Protein AF-A0A6L9IKE0-F1 (afdb_monomer)

Radius of gyration: 15.7 Å; Cα contacts (8 Å, |Δi|>4): 130; chains: 1; bounding box: 39×31×35 Å

Solvent-accessible surface area (backbone atoms only — not comparable to full-atom values): 6748 Å² total; per-residue (Å²): 124,84,42,80,45,81,46,50,71,66,86,50,70,66,62,51,42,67,76,63,74,51,52,81,83,43,78,46,59,47,76,47,80,44,65,68,82,47,97,75,65,78,84,77,38,72,48,73,48,95,56,50,32,25,38,36,51,72,32,50,101,42,73,70,29,48,57,34,30,78,69,72,72,30,48,77,44,83,40,64,54,43,69,58,25,44,47,52,39,61,71,55,49,52,54,56,55,57,52,50,55,56,50,58,51,50,51,56,54,64,76,74,112

Nearest PDB structures (foldseek):
  3uor-assembly2_B  TM=5.055E-01  e=1.954E+00  Xanthomonas citri pv. citri str. 306
  4imp-assembly2_D  TM=4.126E-01  e=3.111E+00  Saccharopolyspora spinosa
  2m5y-assembly1_A  TM=3.810E-01  e=4.633E+00  Mycobacterium tuberculosis

Sequence (113 aa):
VAVRGIVSGVRNDAMHRELTAYGEEAPQLNIRIYQNDAQSFPHQKIIVIDGLMAFKGSANLTDFGWRKAAQGREVIEPVTDVAEVLDLHNRFFSPTWAAADQREQADKISMSI

pLDDT: mean 87.61, std 13.88, range [46.28, 98.56]

Foldseek 3Di:
DAAEEEAEDDDDPVVVCVVPVPCVVPVRYDYDYDYHPPPDDQPFAKDADPLQKMWGWFFHPDPVSVVCVVVVNIDIDIDRPSVVSVCCCVVRPVVNVVVVVVVVVVVVVVVVD

Secondary structure (DSSP, 8-state):
--EEEEEE---SHHHHHHHHS-GGGSTTEEEEEE-TTSSS-----EEEETTTEEEEES--SSHHHHHHHTTTSS-EEEE--HHHHHHHIIIIIHHHHHHHHHHHHHHHHHTT-

Mean predicted aligned error: 5.89 Å

Structure (mmCIF, N/CA/C/O backbone):
data_AF-A0A6L9IKE0-F1
#
_entry.id   AF-A0A6L9IKE0-F1
#
loop_
_atom_site.group_PDB
_atom_site.id
_atom_site.type_symbol
_atom_site.label_atom_id
_atom_site.label_alt_id
_atom_site.label_comp_id
_atom_site.label_asym_id
_atom_site.label_entity_id
_atom_site.label_seq_id
_atom_site.pdbx_PDB_ins_code
_atom_site.Cartn_x
_atom_site.Cartn_y
_atom_site.Cartn_z
_atom_site.occupancy
_atom_site.B_iso_or_equiv
_atom_site.auth_seq_id
_atom_site.auth_comp_id
_atom_site.auth_asym_id
_atom_site.auth_atom_id
_atom_site.pdbx_PDB_model_num
ATOM 1 N N . VAL A 1 1 ? 12.400 -2.886 12.067 1.00 73.12 1 VAL A N 1
ATOM 2 C CA . VAL A 1 1 ? 11.373 -3.754 11.460 1.00 73.12 1 VAL A CA 1
ATOM 3 C C . VAL A 1 1 ? 11.424 -3.555 9.956 1.00 73.12 1 VAL A C 1
ATOM 5 O O . VAL A 1 1 ? 11.345 -2.420 9.515 1.00 73.12 1 VAL A O 1
ATOM 8 N N . ALA A 1 2 ? 11.627 -4.615 9.174 1.00 90.81 2 ALA A N 1
ATOM 9 C CA . ALA A 1 2 ? 11.691 -4.484 7.718 1.00 90.81 2 ALA A CA 1
ATOM 10 C C . ALA A 1 2 ? 10.313 -4.110 7.143 1.00 90.81 2 ALA A C 1
ATOM 12 O O . ALA A 1 2 ? 9.323 -4.774 7.444 1.00 90.81 2 ALA A O 1
ATOM 13 N N . VAL A 1 3 ? 10.266 -3.080 6.300 1.00 95.12 3 VAL A N 1
ATOM 14 C CA . VAL A 1 3 ? 9.073 -2.613 5.587 1.00 95.12 3 VAL A CA 1
ATOM 15 C C . VAL A 1 3 ? 9.222 -2.969 4.114 1.00 95.12 3 VAL A C 1
ATOM 17 O O . VAL A 1 3 ? 10.285 -2.795 3.521 1.00 95.12 3 VAL A O 1
ATOM 20 N N . ARG A 1 4 ? 8.153 -3.484 3.511 1.00 95.75 4 ARG A N 1
ATOM 21 C CA . ARG A 1 4 ? 8.123 -3.873 2.100 1.00 95.75 4 ARG A CA 1
ATOM 22 C C . ARG A 1 4 ? 7.030 -3.090 1.386 1.00 95.75 4 ARG A C 1
ATOM 24 O O . ARG A 1 4 ? 5.898 -3.064 1.859 1.00 95.75 4 ARG A O 1
ATOM 31 N N . GLY A 1 5 ? 7.366 -2.459 0.267 1.00 94.94 5 GLY A N 1
ATOM 32 C CA . GLY A 1 5 ? 6.463 -1.602 -0.496 1.00 94.94 5 GLY A CA 1
ATOM 33 C C . GLY A 1 5 ? 6.376 -2.014 -1.958 1.00 94.94 5 GLY A C 1
ATOM 34 O O . GLY A 1 5 ? 7.384 -2.298 -2.594 1.00 94.94 5 GLY A O 1
ATOM 35 N N . ILE A 1 6 ? 5.170 -2.015 -2.514 1.00 94.00 6 ILE A N 1
ATOM 36 C CA . ILE A 1 6 ? 4.958 -2.181 -3.953 1.00 94.00 6 ILE A CA 1
ATOM 37 C C . ILE A 1 6 ? 4.413 -0.864 -4.473 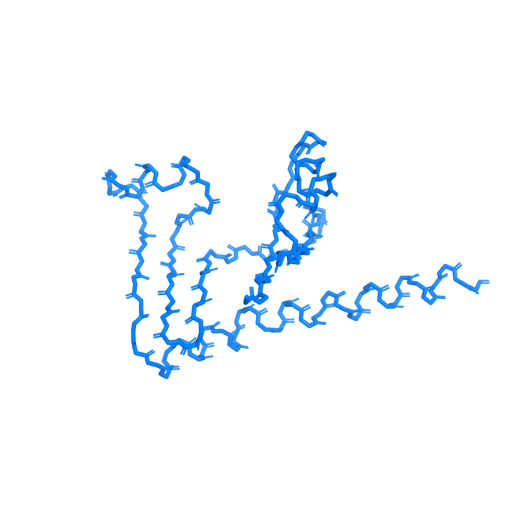1.00 94.00 6 ILE A C 1
ATOM 39 O O . ILE A 1 6 ? 3.378 -0.394 -4.005 1.00 94.00 6 ILE A O 1
ATOM 43 N N . VAL A 1 7 ? 5.118 -0.272 -5.430 1.00 92.69 7 VAL A N 1
ATOM 44 C CA . VAL A 1 7 ? 4.715 0.971 -6.076 1.00 92.69 7 VAL A CA 1
ATOM 45 C C . VAL A 1 7 ? 4.436 0.679 -7.538 1.00 92.69 7 VAL A C 1
ATOM 47 O O . VAL A 1 7 ? 5.222 0.040 -8.231 1.00 92.69 7 VAL A O 1
ATOM 50 N N . SER A 1 8 ? 3.298 1.153 -8.013 1.00 89.50 8 SER A N 1
ATOM 51 C CA . SER A 1 8 ? 2.894 1.097 -9.411 1.00 89.50 8 SER A CA 1
ATOM 52 C C . SER A 1 8 ? 2.408 2.479 -9.824 1.00 89.50 8 SER A C 1
ATOM 54 O O . SER A 1 8 ? 2.191 3.356 -8.983 1.00 89.50 8 SER A O 1
ATOM 56 N N . GLY A 1 9 ? 2.245 2.712 -11.123 1.00 84.06 9 GLY A N 1
ATOM 57 C CA . GLY A 1 9 ? 1.715 3.995 -11.566 1.00 84.06 9 GLY A CA 1
ATOM 58 C C . GLY A 1 9 ? 2.729 5.140 -11.577 1.00 84.06 9 GLY A C 1
ATOM 59 O O . GLY A 1 9 ? 2.299 6.286 -11.681 1.00 84.06 9 GLY A O 1
ATOM 60 N N . VAL A 1 10 ? 4.040 4.877 -11.505 1.00 87.12 10 VAL A N 1
ATOM 61 C CA . VAL A 1 10 ? 5.081 5.921 -11.576 1.00 87.12 10 VAL A CA 1
ATOM 62 C C . VAL A 1 10 ? 5.085 6.540 -12.977 1.00 87.12 10 VAL A C 1
ATOM 64 O O . VAL A 1 10 ? 5.252 5.840 -13.974 1.00 87.12 10 VAL A O 1
ATOM 67 N N . ARG A 1 11 ? 4.826 7.852 -13.069 1.00 82.06 11 ARG A N 1
ATOM 68 C CA . ARG A 1 11 ? 4.606 8.553 -14.354 1.00 82.06 11 ARG A CA 1
ATOM 69 C C . ARG A 1 11 ? 5.767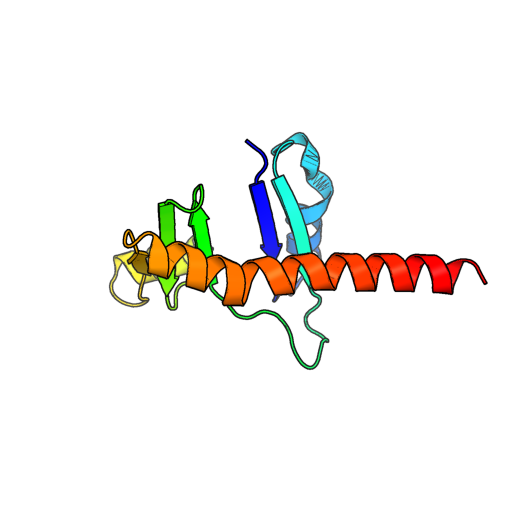 9.427 -14.817 1.00 82.06 11 ARG A C 1
ATOM 71 O O . ARG A 1 11 ? 5.734 9.885 -15.952 1.00 82.06 11 ARG A O 1
ATOM 78 N N . ASN A 1 12 ? 6.725 9.738 -13.946 1.00 85.94 12 ASN A N 1
ATOM 79 C CA . ASN A 1 12 ? 7.818 10.649 -14.275 1.00 85.94 12 ASN A CA 1
ATOM 80 C C . ASN A 1 12 ? 9.132 10.255 -13.588 1.00 85.94 12 ASN A C 1
ATOM 82 O O . ASN A 1 12 ? 9.135 9.608 -12.538 1.00 85.94 12 ASN A O 1
ATOM 86 N N . ASP A 1 13 ? 10.240 10.703 -14.179 1.00 88.50 13 ASP A N 1
ATOM 87 C CA . ASP A 1 13 ? 11.599 10.379 -13.730 1.00 88.50 13 ASP A CA 1
ATOM 88 C C . ASP A 1 13 ? 11.935 10.979 -12.366 1.00 88.50 13 ASP A C 1
ATOM 90 O O . ASP A 1 13 ? 12.737 10.426 -11.619 1.00 88.50 13 ASP A O 1
ATOM 94 N N . ALA A 1 14 ? 11.317 12.112 -12.018 1.00 90.69 14 ALA A N 1
ATOM 95 C CA . ALA A 1 14 ? 11.498 12.725 -10.709 1.00 90.69 14 ALA A CA 1
ATOM 96 C C . ALA A 1 14 ? 11.011 11.785 -9.599 1.00 90.69 14 ALA A C 1
ATOM 98 O O . ALA A 1 14 ? 11.770 11.480 -8.691 1.00 90.69 14 ALA A O 1
ATOM 99 N N . MET A 1 15 ? 9.795 11.251 -9.721 1.00 88.19 15 MET A N 1
ATOM 100 C CA . MET A 1 15 ? 9.227 10.300 -8.767 1.00 88.19 15 MET A CA 1
ATOM 101 C C . MET A 1 15 ? 9.994 8.979 -8.751 1.00 88.19 15 MET A C 1
ATOM 103 O O . MET A 1 15 ? 10.200 8.414 -7.683 1.00 88.19 15 MET A O 1
ATOM 107 N N . HIS A 1 16 ? 10.446 8.497 -9.912 1.00 89.81 16 HIS A N 1
ATOM 108 C CA . HIS A 1 16 ? 11.308 7.318 -9.953 1.00 89.81 16 HIS A CA 1
ATOM 109 C C . HIS A 1 16 ? 12.593 7.549 -9.149 1.00 89.81 16 HIS A C 1
ATOM 111 O O . HIS A 1 16 ? 12.956 6.720 -8.324 1.00 89.81 16 HIS A O 1
ATOM 117 N N . ARG A 1 17 ? 13.253 8.697 -9.341 1.00 91.12 17 ARG A N 1
ATOM 118 C CA . ARG A 1 17 ? 14.455 9.070 -8.590 1.00 91.12 17 ARG A CA 1
ATOM 119 C C . ARG A 1 17 ? 14.196 9.169 -7.089 1.00 91.12 17 ARG A C 1
ATOM 121 O O . ARG A 1 17 ? 14.989 8.609 -6.344 1.00 91.12 17 ARG A O 1
ATOM 128 N N . GLU A 1 18 ? 13.104 9.796 -6.654 1.00 90.56 18 GLU A N 1
ATOM 129 C CA . GLU A 1 18 ? 12.743 9.844 -5.225 1.00 90.56 18 GLU A CA 1
ATOM 130 C C . GLU A 1 18 ? 12.628 8.438 -4.613 1.00 90.56 18 GLU A C 1
ATOM 132 O O . GLU A 1 18 ? 13.087 8.198 -3.501 1.00 90.56 18 GLU A O 1
ATOM 137 N N . LEU A 1 19 ? 12.071 7.479 -5.359 1.00 90.06 19 LEU A N 1
ATOM 138 C CA . LEU A 1 19 ? 11.880 6.105 -4.889 1.00 90.06 19 LEU A CA 1
ATOM 139 C C . LEU A 1 19 ? 13.161 5.256 -4.896 1.00 90.06 19 LEU A C 1
ATOM 141 O O . LEU A 1 19 ? 13.196 4.234 -4.214 1.00 90.06 19 LEU A O 1
ATOM 145 N N . THR A 1 20 ? 14.185 5.627 -5.675 1.00 90.31 20 THR A N 1
ATOM 146 C CA . THR A 1 20 ? 15.373 4.777 -5.885 1.00 90.31 20 THR A CA 1
ATOM 147 C C . THR A 1 20 ? 16.700 5.390 -5.444 1.00 90.31 20 THR A C 1
ATOM 149 O O . THR A 1 20 ? 17.637 4.644 -5.182 1.00 90.31 20 THR A O 1
ATOM 152 N N . ALA A 1 21 ? 16.833 6.718 -5.397 1.00 91.38 21 ALA A N 1
ATOM 153 C CA . ALA A 1 21 ? 18.124 7.386 -5.184 1.00 91.38 21 ALA A CA 1
ATOM 154 C C . ALA A 1 21 ? 18.470 7.635 -3.707 1.00 91.38 21 ALA A C 1
ATOM 156 O O . ALA A 1 21 ? 19.638 7.854 -3.395 1.00 91.38 21 ALA A O 1
ATOM 157 N N . TYR A 1 22 ? 17.484 7.577 -2.808 1.00 92.38 22 TYR A N 1
ATOM 158 C CA . TYR A 1 22 ? 17.624 7.973 -1.400 1.00 92.38 22 TYR A CA 1
ATOM 159 C C . TYR A 1 22 ? 17.349 6.820 -0.422 1.00 92.38 22 TYR A C 1
ATOM 161 O O . TYR A 1 22 ? 16.796 7.019 0.656 1.00 92.38 22 TYR A O 1
ATOM 169 N N . GLY A 1 23 ? 17.735 5.589 -0.779 1.00 87.56 23 GLY A N 1
ATOM 170 C CA . GLY A 1 23 ? 17.484 4.398 0.052 1.00 87.56 23 GLY A CA 1
ATOM 171 C C . GLY A 1 23 ? 18.053 4.485 1.478 1.00 87.56 23 GLY A C 1
ATOM 172 O O . GLY A 1 23 ? 17.477 3.921 2.406 1.00 87.56 23 GLY A O 1
ATOM 173 N N . GLU A 1 24 ? 19.128 5.253 1.671 1.00 92.81 24 GLU A N 1
ATOM 174 C CA . GLU A 1 24 ? 19.757 5.485 2.980 1.00 92.81 24 GLU A CA 1
ATOM 175 C C . GLU A 1 24 ? 18.878 6.293 3.951 1.00 92.81 24 GLU A C 1
ATOM 177 O O . GLU A 1 24 ? 19.057 6.201 5.164 1.00 92.81 24 GLU A O 1
ATOM 182 N N . GLU A 1 25 ? 17.902 7.062 3.455 1.00 93.94 25 GLU A N 1
ATOM 183 C CA . GLU A 1 25 ? 16.968 7.812 4.309 1.00 93.94 25 GLU A CA 1
ATOM 184 C C . GLU A 1 25 ? 15.925 6.896 4.969 1.00 93.94 25 GLU A C 1
ATOM 186 O O . GLU A 1 25 ? 15.360 7.226 6.013 1.00 93.94 25 GLU A O 1
ATOM 191 N N . ALA A 1 26 ? 15.696 5.714 4.389 1.00 91.81 26 ALA A N 1
ATOM 192 C CA . ALA A 1 26 ? 14.773 4.707 4.892 1.00 91.81 26 ALA A CA 1
ATOM 193 C C . ALA A 1 26 ? 15.394 3.300 4.786 1.00 91.81 26 ALA A C 1
ATOM 195 O O . ALA A 1 26 ? 14.887 2.451 4.053 1.00 91.81 26 ALA A O 1
ATOM 196 N N . PRO A 1 27 ? 16.446 2.984 5.567 1.00 91.50 27 PRO A N 1
ATOM 197 C CA . PRO A 1 27 ? 17.262 1.777 5.373 1.00 91.50 27 PRO A CA 1
ATOM 198 C C . PRO A 1 27 ? 16.514 0.459 5.632 1.00 91.50 27 PRO A C 1
ATOM 200 O O . PRO A 1 27 ? 16.998 -0.621 5.307 1.00 91.50 27 PRO A O 1
ATOM 203 N N . GLN A 1 28 ? 15.331 0.519 6.248 1.00 94.88 28 GLN A N 1
ATOM 204 C CA . GLN A 1 28 ? 14.480 -0.650 6.485 1.00 94.88 28 GLN A CA 1
ATOM 205 C C . GLN A 1 28 ? 13.378 -0.815 5.433 1.00 94.88 28 GLN A C 1
ATOM 207 O O . GLN A 1 28 ? 12.619 -1.780 5.517 1.00 94.88 28 GLN A O 1
ATOM 212 N N . LEU A 1 29 ? 13.278 0.099 4.466 1.00 93.88 29 LEU A N 1
ATOM 213 C CA . LEU A 1 29 ? 12.273 0.089 3.415 1.00 93.88 29 LEU A CA 1
ATOM 214 C C . LEU A 1 29 ? 12.833 -0.569 2.150 1.00 93.88 29 LEU A C 1
ATOM 216 O O . LEU A 1 29 ? 13.776 -0.084 1.538 1.00 93.88 29 LEU A O 1
ATOM 220 N N . ASN A 1 30 ? 12.212 -1.668 1.734 1.00 93.31 30 ASN A N 1
ATOM 221 C CA . ASN A 1 30 ? 12.478 -2.313 0.454 1.00 93.31 30 ASN A CA 1
ATOM 222 C C . ASN A 1 30 ? 11.278 -2.088 -0.471 1.00 93.31 30 ASN A C 1
ATOM 224 O O . ASN A 1 30 ? 10.164 -2.504 -0.145 1.00 93.31 30 ASN A O 1
ATOM 228 N N . ILE A 1 31 ? 11.495 -1.421 -1.604 1.00 92.56 31 ILE A N 1
ATOM 229 C CA . ILE A 1 31 ? 10.435 -1.081 -2.557 1.00 92.56 31 ILE A CA 1
ATOM 230 C C . ILE A 1 31 ? 10.634 -1.847 -3.860 1.00 92.56 31 ILE A C 1
ATOM 232 O O . ILE A 1 31 ? 11.745 -1.945 -4.373 1.00 92.56 31 ILE A O 1
ATOM 236 N N . ARG A 1 32 ? 9.529 -2.319 -4.437 1.00 90.88 32 ARG A N 1
ATOM 237 C CA . ARG A 1 32 ? 9.464 -2.829 -5.808 1.00 90.88 32 ARG A CA 1
ATOM 238 C C . ARG A 1 32 ? 8.613 -1.912 -6.658 1.00 90.88 32 ARG A C 1
ATOM 240 O O . ARG A 1 32 ? 7.469 -1.628 -6.302 1.00 90.88 32 ARG A O 1
ATOM 247 N N . ILE A 1 33 ? 9.170 -1.467 -7.777 1.00 89.31 33 ILE A N 1
ATOM 248 C CA . ILE A 1 33 ? 8.513 -0.539 -8.695 1.00 89.31 33 ILE A CA 1
ATOM 249 C C . ILE A 1 33 ? 8.040 -1.313 -9.927 1.00 89.31 33 ILE A C 1
ATOM 251 O O . ILE A 1 33 ? 8.834 -1.954 -1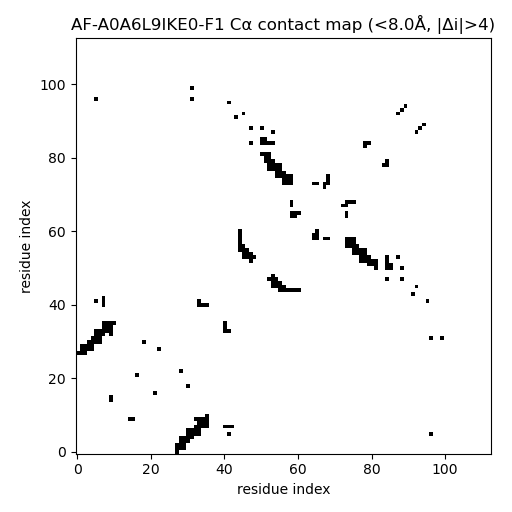0.609 1.00 89.31 33 ILE A O 1
ATOM 255 N N . TYR A 1 34 ? 6.744 -1.238 -10.218 1.00 85.69 34 TYR A N 1
ATOM 256 C CA . TYR A 1 34 ? 6.130 -1.766 -11.434 1.00 85.69 34 TYR A CA 1
ATOM 257 C C . TYR A 1 34 ? 5.931 -0.631 -12.437 1.00 85.69 34 TYR A C 1
ATOM 259 O O . TYR A 1 34 ? 5.262 0.363 -12.131 1.00 85.69 34 TYR A O 1
ATOM 267 N N . GLN A 1 35 ? 6.487 -0.788 -13.639 1.00 73.50 35 GLN A N 1
ATOM 268 C CA . GLN A 1 35 ? 6.313 0.184 -14.715 1.00 73.50 35 GLN A CA 1
ATOM 269 C C . GLN A 1 35 ? 4.887 0.148 -15.294 1.00 73.50 35 GLN A C 1
ATOM 271 O O . GLN A 1 35 ? 4.173 -0.854 -15.217 1.00 73.50 35 GLN A O 1
ATOM 276 N N . ASN A 1 36 ? 4.444 1.307 -15.791 1.00 64.06 36 ASN A N 1
ATOM 277 C CA . ASN A 1 36 ? 3.063 1.588 -16.212 1.00 64.06 36 ASN A CA 1
ATOM 278 C C . ASN A 1 36 ? 2.634 0.878 -17.509 1.00 64.06 36 ASN A C 1
ATOM 280 O O . ASN A 1 36 ? 1.460 0.907 -17.864 1.00 64.06 36 ASN A O 1
ATOM 284 N N . ASP A 1 37 ? 3.579 0.294 -18.232 1.00 60.31 37 ASP A N 1
ATOM 285 C CA . ASP A 1 37 ? 3.417 -0.353 -19.533 1.00 60.31 37 ASP A CA 1
ATOM 286 C C . ASP A 1 37 ? 2.999 -1.830 -19.437 1.00 60.31 37 ASP A C 1
ATOM 288 O O . ASP A 1 37 ? 2.621 -2.440 -20.440 1.00 60.31 37 ASP A O 1
ATOM 292 N N . ALA A 1 38 ? 2.984 -2.408 -18.234 1.00 59.97 38 ALA A N 1
ATOM 293 C CA . ALA A 1 38 ? 2.444 -3.741 -18.024 1.00 59.97 38 ALA A CA 1
ATOM 294 C C . ALA A 1 38 ? 0.917 -3.746 -18.230 1.00 59.97 38 ALA A C 1
ATOM 296 O O . ALA A 1 38 ? 0.173 -3.079 -17.511 1.00 59.97 38 ALA A O 1
ATOM 297 N N . GLN A 1 39 ? 0.438 -4.581 -19.160 1.00 62.56 39 GLN A N 1
ATOM 298 C CA . GLN A 1 39 ? -0.990 -4.803 -19.453 1.00 62.56 39 GLN A CA 1
ATOM 299 C C . GLN A 1 39 ? -1.819 -5.160 -18.197 1.00 62.56 39 GLN A C 1
ATOM 301 O O . GLN A 1 39 ? -3.029 -4.949 -18.156 1.00 62.56 39 GLN A O 1
ATOM 306 N N . SER A 1 40 ? -1.148 -5.650 -17.149 1.00 70.31 40 SER A N 1
ATOM 307 C CA . SER A 1 40 ? -1.655 -5.771 -15.784 1.00 70.31 40 SER A CA 1
ATOM 308 C C . SER A 1 40 ? -0.609 -5.254 -14.789 1.00 70.31 40 SER A C 1
ATOM 310 O O . SER A 1 40 ? 0.497 -5.801 -14.729 1.00 70.31 40 SER A O 1
ATOM 312 N N . PHE A 1 41 ? -0.958 -4.268 -13.964 1.00 78.56 41 PHE A N 1
ATOM 313 C CA . PHE A 1 41 ? -0.119 -3.809 -12.854 1.00 78.56 41 PHE A CA 1
ATOM 314 C C . PHE A 1 41 ? -0.900 -3.811 -11.530 1.00 78.56 41 PHE A C 1
ATOM 316 O O . PHE A 1 41 ? -2.132 -3.714 -11.540 1.00 78.56 41 PHE A O 1
ATOM 323 N N . PRO A 1 42 ? -0.220 -3.923 -10.373 1.00 87.75 42 PRO A N 1
ATOM 324 C CA . PRO A 1 42 ? -0.898 -3.954 -9.081 1.00 87.75 42 PRO A CA 1
ATOM 325 C C . PRO A 1 42 ? -1.573 -2.608 -8.794 1.00 87.75 42 PRO A C 1
ATOM 327 O O . PRO A 1 42 ? -0.891 -1.613 -8.581 1.00 87.75 42 PRO A O 1
ATOM 330 N N . HIS A 1 43 ? -2.905 -2.553 -8.784 1.00 90.00 43 HIS A N 1
ATOM 331 C CA . HIS A 1 43 ? -3.666 -1.319 -8.519 1.00 90.00 43 HIS A CA 1
ATOM 332 C C . HIS A 1 43 ? -4.246 -1.245 -7.091 1.00 90.00 43 HIS A C 1
ATOM 334 O O . HIS A 1 43 ? -5.067 -0.372 -6.776 1.00 90.00 43 HIS A O 1
ATOM 340 N N . GLN A 1 44 ? -3.807 -2.152 -6.215 1.00 92.75 44 GLN A N 1
ATOM 341 C CA . GLN A 1 44 ? -4.377 -2.301 -4.881 1.00 92.75 44 GLN A CA 1
ATOM 342 C C . GLN A 1 44 ? -3.787 -1.264 -3.935 1.00 92.75 44 GLN A C 1
ATOM 344 O O . GLN A 1 44 ? -2.591 -0.989 -3.959 1.00 92.75 44 GLN A O 1
ATOM 349 N N . LYS A 1 45 ? -4.646 -0.685 -3.100 1.00 95.44 45 LYS A N 1
ATOM 350 C CA . LYS A 1 45 ? -4.282 0.337 -2.118 1.00 95.44 45 LYS A CA 1
ATOM 351 C C . LYS A 1 45 ? -4.497 -0.274 -0.747 1.00 95.44 45 LYS A C 1
ATOM 353 O O . LYS A 1 45 ? -5.611 -0.269 -0.224 1.00 95.44 45 LYS A O 1
ATOM 358 N N . ILE A 1 46 ? -3.446 -0.906 -0.240 1.00 96.75 46 ILE A N 1
ATOM 359 C CA . ILE A 1 46 ? -3.487 -1.648 1.013 1.00 96.75 46 ILE A CA 1
ATOM 360 C C . ILE A 1 46 ? -2.199 -1.443 1.811 1.00 96.75 46 ILE A C 1
ATOM 362 O O . ILE A 1 46 ? -1.109 -1.434 1.244 1.00 96.75 46 ILE A O 1
ATOM 366 N N . ILE A 1 47 ? -2.338 -1.311 3.128 1.00 97.56 47 ILE A N 1
ATOM 367 C CA . ILE A 1 47 ? -1.249 -1.385 4.107 1.00 97.56 47 ILE A CA 1
ATOM 368 C C . ILE A 1 47 ? -1.579 -2.533 5.056 1.00 97.56 47 ILE A C 1
ATOM 370 O O . ILE A 1 47 ? -2.716 -2.629 5.503 1.00 97.56 47 ILE A O 1
ATOM 374 N N . VAL A 1 48 ? -0.601 -3.378 5.379 1.00 97.75 48 VAL A N 1
ATOM 375 C CA . VAL A 1 48 ? -0.717 -4.411 6.418 1.00 97.75 48 VAL A CA 1
ATOM 376 C C . VAL A 1 48 ? 0.387 -4.177 7.443 1.00 97.75 48 VAL A C 1
ATOM 378 O O . VAL A 1 48 ? 1.547 -4.021 7.066 1.00 97.75 48 VAL A O 1
ATOM 381 N N . ILE A 1 49 ? 0.026 -4.151 8.724 1.00 97.56 49 ILE A N 1
ATOM 382 C CA . ILE A 1 49 ? 0.932 -3.922 9.851 1.00 97.56 49 ILE A CA 1
ATOM 383 C C . ILE A 1 49 ? 0.939 -5.182 10.710 1.00 97.56 49 ILE A C 1
ATOM 385 O O . ILE A 1 49 ? -0.096 -5.579 11.247 1.00 97.56 49 ILE A O 1
ATOM 389 N N . ASP A 1 50 ? 2.103 -5.830 10.782 1.00 95.56 50 ASP A N 1
ATOM 390 C CA . ASP A 1 50 ? 2.406 -7.007 11.613 1.00 95.56 50 ASP A CA 1
ATOM 391 C C . ASP A 1 50 ? 1.457 -8.213 11.460 1.00 95.56 50 ASP A C 1
ATOM 393 O O . ASP A 1 50 ? 1.490 -9.143 12.261 1.00 95.56 50 ASP A O 1
ATOM 397 N N . GLY A 1 51 ? 0.603 -8.223 10.432 1.00 94.88 51 GLY A N 1
ATOM 398 C CA . GLY A 1 51 ? -0.470 -9.213 10.288 1.00 94.88 51 GLY A CA 1
ATOM 399 C C . GLY A 1 51 ? -1.620 -9.035 11.289 1.00 94.88 51 GLY A C 1
ATOM 400 O O . GLY A 1 51 ? -2.460 -9.920 11.405 1.00 94.88 51 GLY A O 1
ATOM 401 N N . LEU A 1 52 ? -1.670 -7.902 11.998 1.00 97.62 52 LEU A N 1
ATOM 402 C CA . LEU A 1 52 ? -2.662 -7.604 13.038 1.00 97.62 52 LEU A CA 1
ATOM 403 C C . LEU A 1 52 ? -3.651 -6.511 12.627 1.00 97.62 52 LEU A C 1
ATOM 405 O O . LEU A 1 52 ? -4.764 -6.454 13.143 1.00 97.62 52 LEU A O 1
ATOM 409 N N . MET A 1 53 ? -3.245 -5.632 11.713 1.00 98.12 53 MET A N 1
ATOM 410 C CA . MET A 1 53 ? -4.073 -4.542 11.211 1.00 98.12 53 MET A CA 1
ATOM 411 C C . MET A 1 53 ? -3.843 -4.359 9.718 1.00 98.12 53 MET A C 1
ATOM 413 O O . MET A 1 53 ? -2.716 -4.481 9.235 1.00 98.12 53 MET A O 1
ATOM 417 N N . ALA A 1 54 ? -4.899 -4.008 8.994 1.00 98.25 54 ALA A N 1
ATOM 418 C CA . ALA A 1 54 ? -4.789 -3.542 7.625 1.00 98.25 54 ALA A CA 1
ATOM 419 C C . ALA A 1 54 ? -5.563 -2.240 7.411 1.00 98.25 54 ALA A C 1
ATOM 421 O O . ALA A 1 54 ? -6.553 -1.968 8.081 1.00 98.25 54 ALA A O 1
ATOM 422 N N . PHE A 1 55 ? -5.119 -1.452 6.439 1.00 98.00 55 PHE A N 1
ATOM 423 C CA . PHE A 1 55 ? -5.883 -0.349 5.868 1.00 98.00 55 PHE A CA 1
ATOM 424 C C . PHE A 1 55 ? -6.138 -0.681 4.409 1.00 98.00 55 PHE A C 1
ATOM 426 O O . PHE A 1 55 ? -5.183 -0.913 3.668 1.00 98.00 55 PHE A O 1
ATOM 433 N N . LYS A 1 56 ? -7.401 -0.692 3.988 1.00 97.19 56 LYS A N 1
ATOM 434 C CA . LYS A 1 56 ? -7.801 -0.879 2.586 1.00 97.19 56 LYS A CA 1
ATOM 435 C C . LYS A 1 56 ? -8.734 0.249 2.158 1.00 97.19 56 LYS A C 1
ATOM 437 O O . LYS A 1 56 ? -9.337 0.912 2.997 1.00 97.19 56 LYS A O 1
ATOM 442 N N . GLY A 1 57 ? -8.874 0.468 0.857 1.00 96.19 57 GLY A N 1
ATOM 443 C CA . GLY A 1 57 ? -9.869 1.408 0.351 1.00 96.19 57 GLY A CA 1
ATOM 444 C C . GLY A 1 57 ? -9.544 1.971 -1.021 1.00 96.19 57 GLY A C 1
ATOM 445 O O . GLY A 1 57 ? -8.833 1.356 -1.819 1.00 96.19 57 GLY A O 1
ATOM 446 N N . SER A 1 58 ? -10.100 3.14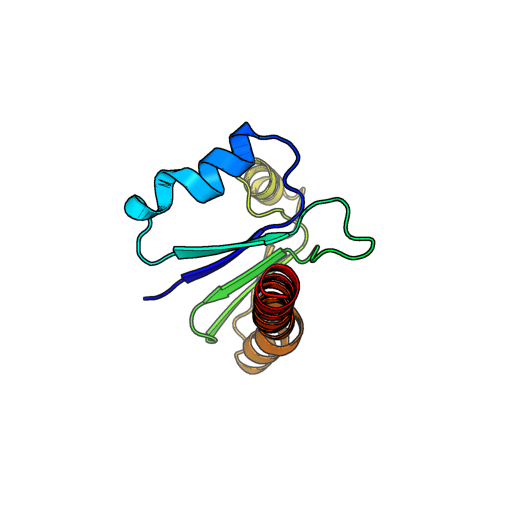7 -1.300 1.00 96.38 58 SER A N 1
ATOM 447 C CA . SER A 1 58 ? -9.975 3.819 -2.595 1.00 96.38 58 SER A CA 1
ATOM 448 C C . SER A 1 58 ? -8.844 4.855 -2.630 1.00 96.38 58 SER A C 1
ATOM 450 O O . SER A 1 58 ? -8.349 5.178 -3.713 1.00 96.38 58 SER A O 1
ATOM 452 N N . ALA A 1 59 ? -8.379 5.318 -1.463 1.00 96.75 59 ALA A N 1
ATOM 453 C CA . ALA A 1 59 ? -7.330 6.325 -1.354 1.00 96.75 59 ALA A CA 1
ATOM 454 C C . ALA A 1 59 ? -5.961 5.790 -1.806 1.00 96.75 59 ALA A C 1
ATOM 456 O O . ALA A 1 59 ? -5.459 4.792 -1.292 1.00 96.75 59 ALA A O 1
ATOM 457 N N . ASN A 1 60 ? -5.312 6.493 -2.737 1.00 94.19 60 ASN A N 1
ATOM 458 C CA . ASN A 1 60 ? -3.890 6.274 -3.010 1.00 94.19 60 ASN A CA 1
ATOM 459 C C . ASN A 1 60 ? -3.047 6.631 -1.777 1.00 94.19 60 ASN A C 1
ATOM 461 O O . ASN A 1 60 ? -3.401 7.542 -1.028 1.00 94.19 60 ASN A O 1
ATOM 465 N N . LEU A 1 61 ? -1.897 5.969 -1.618 1.00 93.25 61 LEU A N 1
ATOM 466 C CA . LEU A 1 61 ? -0.920 6.233 -0.553 1.00 93.25 61 LEU A CA 1
ATOM 467 C C . LEU A 1 61 ? -0.102 7.505 -0.838 1.00 93.25 61 LEU A C 1
ATOM 469 O O . LEU A 1 61 ? 1.118 7.480 -0.934 1.00 93.25 61 LEU A O 1
ATOM 473 N N . THR A 1 62 ? -0.805 8.618 -1.035 1.00 92.12 62 THR A N 1
ATOM 474 C CA . THR A 1 62 ? -0.247 9.951 -1.260 1.00 92.12 62 THR A CA 1
ATOM 475 C C . THR A 1 62 ? -0.943 10.950 -0.352 1.00 92.12 62 THR A C 1
ATOM 477 O O . THR A 1 62 ? -2.120 10.773 -0.019 1.00 92.12 62 THR A O 1
ATOM 480 N N . ASP A 1 63 ? -0.262 12.049 -0.030 1.00 94.75 63 ASP A N 1
ATOM 481 C CA . ASP A 1 63 ? -0.853 13.138 0.753 1.00 94.75 63 ASP A CA 1
ATOM 482 C C . ASP A 1 63 ? -2.188 13.590 0.162 1.00 94.75 63 ASP A C 1
ATOM 484 O O . AS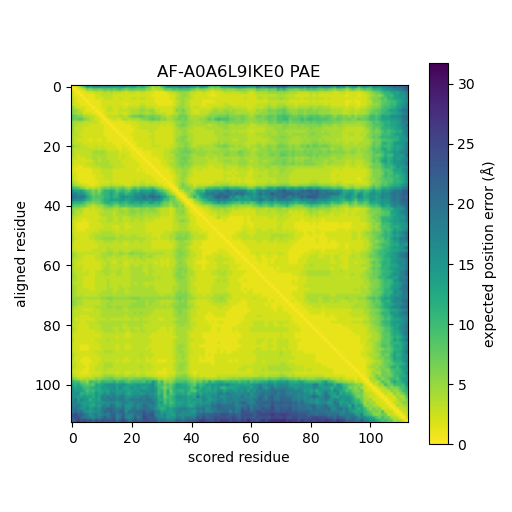P A 1 63 ? -3.179 13.735 0.870 1.00 94.75 63 ASP A O 1
ATOM 488 N N . PHE A 1 64 ? -2.261 13.741 -1.161 1.00 94.62 64 PHE A N 1
ATOM 489 C CA . PHE A 1 64 ? -3.492 14.142 -1.836 1.00 94.62 64 PHE A CA 1
ATOM 490 C C . PHE A 1 64 ? -4.639 13.135 -1.650 1.00 94.62 64 PHE A C 1
ATOM 492 O O . PHE A 1 64 ? -5.771 13.545 -1.377 1.00 94.62 64 PHE A O 1
ATOM 499 N N . GLY A 1 65 ? -4.363 11.8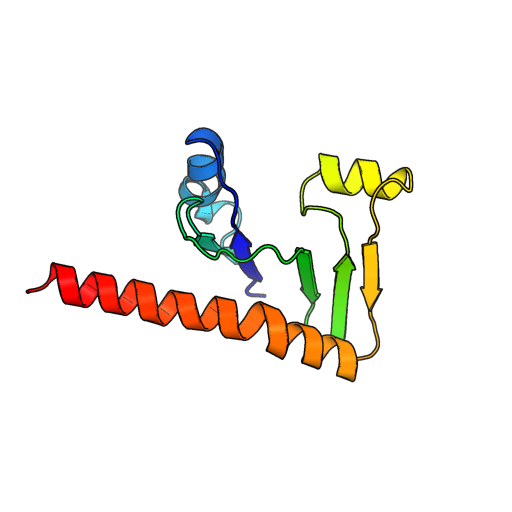30 -1.771 1.00 95.12 65 GLY A N 1
ATOM 500 C CA . GLY A 1 65 ? -5.355 10.774 -1.542 1.00 95.12 65 GLY A CA 1
ATOM 501 C C . GLY A 1 65 ? -5.888 10.791 -0.109 1.00 95.12 65 GLY A C 1
ATOM 502 O O . GLY A 1 65 ? -7.098 10.766 0.111 1.00 95.12 65 GLY A O 1
ATOM 503 N N . TRP A 1 66 ? -4.998 10.949 0.868 1.00 95.00 66 TRP A N 1
ATOM 504 C CA . TRP A 1 66 ? -5.360 10.995 2.285 1.00 95.00 66 TRP A CA 1
ATOM 505 C C . TRP A 1 66 ? -6.089 12.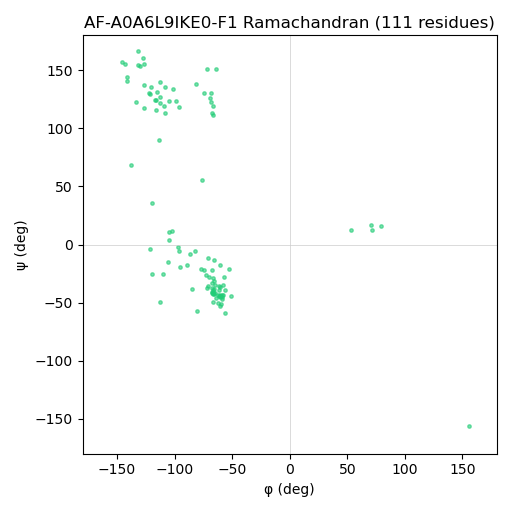287 2.676 1.00 95.00 66 TRP A C 1
ATOM 507 O O . TRP A 1 66 ? -7.040 12.251 3.456 1.00 95.00 66 TRP A O 1
ATOM 517 N N . ARG A 1 67 ? -5.736 13.435 2.083 1.00 97.44 67 ARG A N 1
ATOM 518 C CA . ARG A 1 67 ? -6.479 14.696 2.274 1.00 97.44 67 ARG A CA 1
ATOM 519 C C . ARG A 1 67 ? -7.895 14.620 1.704 1.00 97.44 67 ARG A C 1
ATOM 521 O O . ARG A 1 67 ? -8.806 15.201 2.288 1.00 97.44 67 ARG A O 1
ATOM 528 N N . LYS A 1 68 ? -8.105 13.897 0.598 1.00 97.62 68 LYS A N 1
ATOM 529 C CA . LYS A 1 68 ? -9.453 13.601 0.090 1.00 97.62 68 LYS A CA 1
ATOM 530 C C . LYS A 1 68 ? -10.232 12.688 1.033 1.00 97.62 68 LYS A C 1
ATOM 532 O O . LYS A 1 68 ? -11.400 12.974 1.285 1.00 97.62 68 LYS A O 1
ATOM 537 N N . ALA A 1 69 ? -9.599 11.650 1.581 1.00 96.88 69 ALA A N 1
ATOM 538 C CA . ALA A 1 69 ? -10.229 10.770 2.567 1.00 96.88 69 ALA A CA 1
ATOM 539 C C . ALA A 1 69 ? -10.689 11.548 3.810 1.00 96.88 69 ALA A C 1
ATOM 541 O O . ALA A 1 69 ? -11.834 11.414 4.232 1.00 96.88 69 ALA A O 1
ATOM 542 N N . ALA A 1 70 ? -9.858 12.468 4.314 1.00 96.00 70 ALA A N 1
ATOM 543 C CA . ALA A 1 70 ? -10.209 13.361 5.425 1.00 96.00 70 ALA A CA 1
ATOM 544 C C . ALA A 1 70 ? -11.420 14.275 5.139 1.00 96.00 70 ALA A C 1
ATOM 546 O O . ALA A 1 70 ? -12.012 14.829 6.059 1.00 96.00 70 ALA A O 1
ATOM 547 N N . GLN A 1 71 ? -11.790 14.441 3.869 1.00 97.50 71 GLN A N 1
ATOM 548 C CA . GLN A 1 71 ? -12.954 15.210 3.423 1.00 97.50 71 GLN A CA 1
ATOM 549 C C . GLN A 1 71 ? -14.121 14.309 2.983 1.00 97.50 71 GLN A C 1
ATOM 551 O O . GLN A 1 71 ? -15.054 14.793 2.346 1.00 97.50 71 GLN A O 1
ATOM 556 N N . GLY A 1 72 ? -14.052 13.000 3.252 1.00 96.38 72 GLY A N 1
ATOM 557 C CA . GLY A 1 72 ? -15.068 12.022 2.856 1.00 96.38 72 GLY A CA 1
ATOM 558 C C . GLY A 1 72 ? -15.119 11.730 1.353 1.00 96.38 72 GLY A C 1
ATOM 559 O O . GLY A 1 72 ? -16.114 11.205 0.868 1.00 96.38 72 GLY A O 1
ATOM 560 N N . ARG A 1 73 ? -14.073 12.092 0.594 1.00 97.06 73 ARG A N 1
ATOM 561 C CA . ARG A 1 73 ? -14.010 11.923 -0.873 1.00 97.06 73 ARG A CA 1
ATOM 562 C C . ARG A 1 73 ? -13.279 10.657 -1.324 1.00 97.06 73 ARG A C 1
ATOM 564 O O . ARG A 1 73 ? -13.227 10.380 -2.516 1.00 97.06 73 ARG A O 1
ATOM 571 N N . GLU A 1 74 ? -12.701 9.926 -0.381 1.00 97.44 74 GLU A N 1
ATOM 572 C CA . GLU A 1 74 ? -12.079 8.614 -0.555 1.00 97.44 74 GLU A CA 1
ATOM 573 C C . GLU A 1 74 ? -12.385 7.788 0.698 1.00 97.44 74 GLU A C 1
ATOM 575 O O . GLU A 1 74 ? -12.603 8.350 1.774 1.00 97.44 74 GLU A O 1
ATOM 580 N N . VAL A 1 75 ? -12.369 6.465 0.571 1.00 96.88 75 VAL A N 1
ATOM 581 C CA . VAL A 1 75 ? -12.583 5.546 1.691 1.00 96.88 75 VAL A CA 1
ATOM 582 C C . VAL A 1 75 ? -11.241 5.001 2.162 1.00 96.88 75 VAL A C 1
ATOM 584 O O . VAL A 1 75 ? -10.420 4.568 1.348 1.00 96.88 75 VAL A O 1
ATOM 587 N N . ILE A 1 76 ? -11.046 5.006 3.480 1.00 97.12 76 ILE A N 1
ATOM 588 C CA . ILE A 1 76 ? -10.004 4.258 4.183 1.00 97.12 76 ILE A CA 1
ATOM 589 C C . ILE A 1 76 ? -10.719 3.450 5.261 1.00 97.12 76 ILE A C 1
ATOM 591 O O . ILE A 1 76 ? -11.347 4.015 6.154 1.00 97.12 76 ILE A O 1
ATOM 595 N N . GLU A 1 77 ? -10.636 2.134 5.158 1.00 97.44 77 GLU A N 1
ATOM 596 C CA . GLU A 1 77 ? -11.246 1.191 6.082 1.00 97.44 77 GLU A CA 1
ATOM 597 C C . GLU A 1 77 ? -10.139 0.531 6.915 1.00 97.44 77 GLU A C 1
ATOM 599 O O . GLU A 1 77 ? -9.306 -0.189 6.348 1.00 97.44 77 GLU A O 1
ATOM 604 N N . PRO A 1 78 ? -10.084 0.790 8.235 1.00 97.38 78 PRO A N 1
ATOM 605 C CA . PRO A 1 78 ? -9.240 0.024 9.135 1.00 97.38 78 PRO A CA 1
ATOM 606 C C . PRO A 1 78 ? -9.867 -1.353 9.381 1.00 97.38 78 PRO A C 1
ATOM 608 O O . PRO A 1 78 ? -11.042 -1.461 9.727 1.00 97.38 78 PRO A O 1
ATOM 611 N N . VAL A 1 79 ? -9.063 -2.399 9.237 1.00 98.38 79 VAL A N 1
ATOM 612 C CA . VAL A 1 79 ? -9.436 -3.795 9.472 1.00 98.38 79 VAL A CA 1
ATOM 613 C C . VAL A 1 79 ? -8.579 -4.330 10.613 1.00 98.38 79 VAL A C 1
ATOM 615 O O . VAL A 1 79 ? -7.350 -4.267 10.547 1.00 98.38 79 VAL A O 1
ATOM 618 N N . THR A 1 80 ? -9.225 -4.843 11.658 1.00 98.19 80 THR A N 1
ATOM 619 C CA . THR A 1 80 ? -8.572 -5.415 12.851 1.00 98.19 80 THR A CA 1
ATOM 620 C C . THR A 1 80 ? -8.957 -6.870 13.110 1.00 98.19 80 THR A C 1
ATOM 622 O O . THR A 1 80 ? -8.423 -7.489 14.029 1.00 98.19 80 THR A O 1
ATOM 625 N N . ASP A 1 81 ? -9.865 -7.437 12.311 1.00 98.44 81 ASP A N 1
ATOM 626 C CA . ASP A 1 81 ? -10.097 -8.877 12.305 1.00 98.44 81 ASP A CA 1
ATOM 627 C C . ASP A 1 81 ? -8.853 -9.569 11.735 1.00 98.44 81 ASP A C 1
ATOM 629 O O . ASP A 1 81 ? -8.515 -9.406 10.563 1.00 98.44 81 ASP A O 1
ATOM 633 N N . VAL A 1 82 ? -8.147 -10.322 12.578 1.00 98.38 82 VAL A N 1
ATOM 634 C CA . VAL A 1 82 ? -6.867 -10.942 12.211 1.00 98.38 82 VAL A CA 1
ATOM 635 C C . VAL A 1 82 ? -7.024 -11.919 11.043 1.00 98.38 82 VAL A C 1
ATOM 637 O O . VAL A 1 82 ? -6.135 -11.994 10.196 1.00 98.38 82 VAL A O 1
ATOM 640 N N . ALA A 1 83 ? -8.141 -12.645 10.948 1.00 98.50 83 ALA A N 1
ATOM 641 C CA . ALA A 1 83 ? -8.358 -13.568 9.839 1.00 98.50 83 ALA A CA 1
ATOM 642 C C . ALA A 1 83 ? -8.524 -12.804 8.518 1.00 98.50 83 ALA A C 1
ATOM 644 O O . ALA A 1 83 ? -7.934 -13.193 7.507 1.00 98.50 83 ALA A O 1
ATOM 645 N N . GLU A 1 84 ? -9.247 -11.681 8.534 1.00 98.44 84 GLU A N 1
ATOM 646 C CA . GLU A 1 84 ? -9.363 -10.808 7.365 1.00 98.44 84 GLU A CA 1
ATOM 647 C C . GLU A 1 84 ? -8.024 -10.148 7.006 1.00 98.44 84 GLU A C 1
ATOM 649 O O . GLU A 1 84 ? -7.652 -10.111 5.834 1.00 98.44 84 GLU A O 1
ATOM 654 N N . VAL A 1 85 ? -7.253 -9.675 7.990 1.00 98.56 85 VAL A N 1
ATOM 655 C CA . VAL A 1 85 ? -5.923 -9.090 7.747 1.00 98.56 85 VAL A CA 1
ATOM 656 C C . VAL A 1 85 ? -4.998 -10.096 7.057 1.00 98.56 85 VAL A C 1
ATOM 658 O O . VAL A 1 85 ? -4.328 -9.750 6.078 1.00 98.56 85 VAL A O 1
ATOM 661 N N . LEU A 1 86 ? -4.983 -11.346 7.529 1.00 98.25 86 LEU A N 1
ATOM 662 C CA . LEU A 1 86 ? -4.196 -12.416 6.921 1.00 98.25 86 LEU A CA 1
ATOM 663 C C . LEU A 1 86 ? -4.681 -12.755 5.507 1.00 98.25 86 LEU A C 1
ATOM 665 O O . LEU A 1 86 ? -3.846 -12.930 4.617 1.00 98.25 86 LEU A O 1
ATOM 669 N N . ASP A 1 87 ? -5.995 -12.809 5.268 1.00 98.31 87 ASP A N 1
ATOM 670 C CA . ASP A 1 87 ? -6.545 -13.001 3.921 1.00 98.31 87 ASP A CA 1
ATOM 671 C C . ASP A 1 87 ? -6.103 -11.878 2.976 1.00 98.31 87 ASP A C 1
ATOM 673 O O . ASP A 1 87 ? -5.542 -12.145 1.916 1.00 98.31 87 ASP A O 1
ATOM 677 N N . LEU A 1 88 ? -6.281 -10.617 3.371 1.00 97.81 88 LEU A N 1
ATOM 678 C CA . LEU A 1 88 ? -5.901 -9.462 2.562 1.00 97.81 88 LEU A CA 1
ATOM 679 C C . LEU A 1 88 ? -4.403 -9.472 2.219 1.00 97.81 88 LEU A C 1
ATOM 681 O O . LEU A 1 88 ? -4.021 -9.233 1.067 1.00 97.81 88 LEU A O 1
ATOM 685 N N . HIS A 1 89 ? -3.554 -9.781 3.201 1.00 97.38 89 HIS A N 1
ATOM 686 C CA . HIS A 1 89 ? -2.114 -9.916 3.009 1.00 97.38 89 HIS A CA 1
ATOM 687 C C . HIS A 1 89 ? -1.775 -11.019 1.998 1.00 97.38 89 HIS A C 1
ATOM 689 O O . HIS A 1 89 ? -1.076 -10.764 1.012 1.00 97.38 89 HIS A O 1
ATOM 695 N N . ASN A 1 90 ? -2.309 -12.223 2.211 1.00 97.12 90 ASN A N 1
ATOM 696 C CA . ASN A 1 90 ? -2.000 -13.407 1.410 1.00 97.12 90 ASN A CA 1
ATOM 697 C C . ASN A 1 90 ? -2.623 -13.371 0.015 1.00 97.12 90 ASN A C 1
ATOM 699 O O . ASN A 1 90 ? -2.087 -13.977 -0.909 1.00 97.12 90 ASN A O 1
ATOM 703 N N . ARG A 1 91 ? -3.735 -12.656 -0.156 1.00 95.81 91 ARG A N 1
ATOM 704 C CA . ARG A 1 91 ? -4.440 -12.534 -1.431 1.00 95.81 91 ARG A CA 1
ATOM 705 C C . ARG A 1 91 ? -3.863 -11.440 -2.319 1.00 95.81 91 ARG A C 1
ATOM 707 O O . ARG A 1 91 ? -3.803 -11.624 -3.531 1.00 95.81 91 ARG A O 1
ATOM 714 N N . PHE A 1 92 ? -3.442 -10.311 -1.745 1.00 94.56 92 PHE A N 1
ATOM 715 C CA . PHE A 1 92 ? -3.041 -9.142 -2.534 1.00 94.56 92 PHE A CA 1
ATOM 716 C C . PHE A 1 92 ? -1.553 -8.815 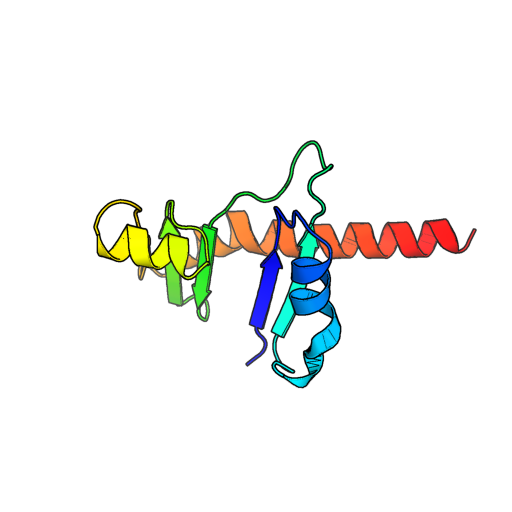-2.448 1.00 94.56 92 PHE A C 1
ATOM 718 O O . PHE A 1 92 ? -0.915 -8.613 -3.483 1.00 94.56 92 PHE A O 1
ATOM 725 N N . PHE A 1 93 ? -0.984 -8.746 -1.244 1.00 94.75 93 PHE A N 1
ATOM 726 C CA . PHE A 1 93 ? 0.389 -8.272 -1.076 1.00 94.75 93 PHE A CA 1
ATOM 727 C C . PHE A 1 93 ? 1.416 -9.367 -1.381 1.00 94.75 93 PHE A C 1
ATOM 729 O O . PHE A 1 93 ? 2.255 -9.194 -2.265 1.00 94.75 93 PHE A O 1
ATOM 736 N N . SER A 1 94 ? 1.336 -10.503 -0.685 1.00 94.62 94 SER A N 1
ATOM 737 C CA . SER A 1 94 ? 2.358 -11.558 -0.737 1.00 94.62 94 SER A CA 1
ATOM 738 C C . SER A 1 94 ? 2.576 -12.155 -2.129 1.00 94.62 94 SER A C 1
ATOM 740 O O . SER A 1 94 ? 3.738 -12.278 -2.524 1.00 94.62 94 SER A O 1
ATOM 742 N N . PRO A 1 95 ? 1.528 -12.470 -2.921 1.00 92.94 95 PRO A N 1
ATOM 743 C CA . PRO A 1 95 ? 1.715 -13.014 -4.265 1.00 92.94 95 PRO A CA 1
ATOM 744 C C . PRO A 1 95 ? 2.356 -11.996 -5.205 1.00 92.94 95 PRO A C 1
ATOM 746 O O . PRO A 1 95 ? 3.249 -12.337 -5.976 1.00 92.94 95 PRO A O 1
ATOM 749 N N . THR A 1 96 ? 1.933 -10.732 -5.108 1.00 91.25 96 THR A N 1
ATOM 750 C CA . THR A 1 96 ? 2.488 -9.648 -5.922 1.00 91.25 96 THR A CA 1
ATOM 751 C C . THR A 1 96 ? 3.958 -9.439 -5.590 1.00 91.25 96 THR A C 1
ATOM 753 O O . THR A 1 96 ? 4.783 -9.381 -6.497 1.00 91.25 96 THR A O 1
ATOM 756 N N . TRP A 1 97 ? 4.302 -9.403 -4.298 1.00 92.62 97 TRP A N 1
ATOM 757 C CA . TRP A 1 97 ? 5.688 -9.325 -3.862 1.00 92.62 97 TRP A CA 1
ATOM 758 C C . TRP A 1 97 ? 6.491 -10.489 -4.447 1.00 92.62 97 TRP A C 1
ATOM 760 O O . TRP A 1 97 ? 7.394 -10.246 -5.237 1.00 92.62 97 TRP A O 1
ATOM 770 N N . ALA A 1 98 ? 6.118 -11.738 -4.163 1.00 91.12 98 ALA A N 1
ATOM 771 C CA . ALA A 1 98 ? 6.858 -12.919 -4.615 1.00 91.12 98 ALA A CA 1
ATOM 772 C C . ALA A 1 98 ? 7.018 -13.007 -6.148 1.00 91.12 98 ALA A C 1
ATOM 774 O O . ALA A 1 98 ? 8.062 -13.434 -6.636 1.00 91.12 98 ALA A O 1
ATOM 775 N N . ALA A 1 99 ? 6.024 -12.569 -6.927 1.00 83.69 9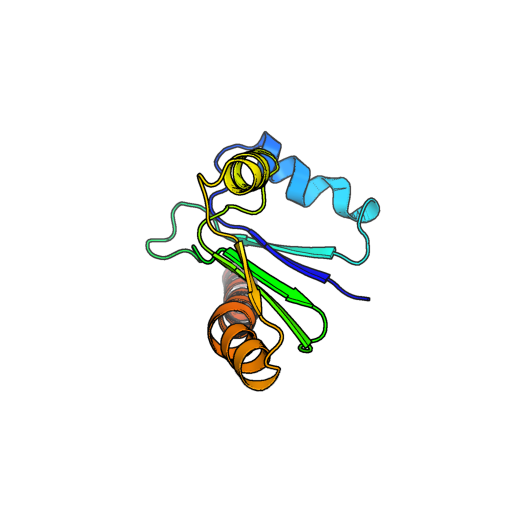9 ALA A N 1
ATOM 776 C CA . ALA A 1 99 ? 6.097 -12.586 -8.389 1.00 83.69 99 ALA A CA 1
ATOM 777 C C . ALA A 1 99 ? 7.172 -11.640 -8.957 1.00 83.69 99 ALA A C 1
ATOM 779 O O . ALA A 1 99 ? 7.752 -11.928 -10.004 1.00 83.69 99 ALA A O 1
ATOM 780 N N . ALA A 1 100 ? 7.460 -10.522 -8.284 1.00 72.62 100 ALA A N 1
ATOM 781 C CA . ALA A 1 100 ? 8.545 -9.640 -8.707 1.00 72.62 100 ALA A CA 1
ATOM 782 C C . ALA A 1 100 ? 9.933 -10.277 -8.531 1.00 72.62 100 ALA A C 1
ATOM 784 O O . ALA A 1 100 ? 10.784 -10.051 -9.386 1.00 72.62 100 ALA A O 1
ATOM 785 N N . ASP A 1 101 ? 10.143 -11.121 -7.509 1.00 68.19 101 ASP A N 1
ATOM 786 C CA . ASP A 1 101 ? 11.417 -11.847 -7.343 1.00 68.19 101 ASP A CA 1
ATOM 787 C C . ASP A 1 101 ? 11.693 -12.742 -8.551 1.00 68.19 101 ASP A C 1
ATOM 789 O O . ASP A 1 101 ? 12.803 -12.781 -9.076 1.00 68.19 101 ASP A O 1
ATOM 793 N N . GLN A 1 102 ? 10.659 -13.438 -9.025 1.00 61.44 102 GLN A N 1
ATOM 794 C CA . GLN A 1 102 ? 10.781 -14.358 -10.151 1.00 61.44 102 GLN A CA 1
ATOM 795 C C . GLN A 1 102 ? 11.083 -13.628 -11.466 1.00 61.44 102 GLN A C 1
ATOM 797 O O . GLN A 1 102 ? 11.872 -14.130 -12.262 1.00 61.44 102 GLN A O 1
ATOM 802 N N . ARG A 1 103 ? 10.499 -12.439 -11.687 1.00 62.59 103 ARG A N 1
ATOM 803 C CA . ARG A 1 103 ? 10.809 -11.604 -12.862 1.00 62.59 103 ARG A CA 1
ATOM 804 C C . ARG A 1 103 ? 12.237 -11.077 -12.821 1.00 62.59 103 ARG A C 1
ATOM 806 O O . ARG A 1 103 ? 12.971 -11.265 -13.781 1.00 62.59 103 ARG A O 1
ATOM 813 N N . GLU A 1 104 ? 12.651 -10.500 -11.696 1.00 60.03 104 GLU A N 1
ATOM 814 C CA . GLU A 1 104 ? 14.007 -9.965 -11.548 1.00 60.03 104 GLU A CA 1
ATOM 815 C C . GLU A 1 104 ? 15.071 -11.064 -11.725 1.00 60.03 104 GLU A C 1
ATOM 817 O O . GLU A 1 104 ? 16.130 -10.841 -12.313 1.00 60.03 104 GLU A O 1
ATOM 822 N N . GLN A 1 105 ? 14.782 -12.281 -11.257 1.00 55.16 105 GLN A N 1
ATOM 823 C CA . GLN A 1 105 ? 15.665 -13.427 -11.437 1.00 55.16 105 GLN A CA 1
ATOM 824 C C . GLN A 1 105 ? 15.683 -13.944 -12.886 1.00 55.16 105 GLN A C 1
ATOM 826 O O . GLN A 1 105 ? 16.753 -14.295 -13.384 1.00 55.16 105 GLN A O 1
ATOM 831 N N . ALA A 1 106 ? 14.545 -13.943 -13.584 1.00 53.97 106 ALA A N 1
ATOM 832 C CA . ALA A 1 106 ? 14.465 -14.305 -15.001 1.00 53.97 106 ALA A CA 1
ATOM 833 C C . ALA A 1 106 ? 15.200 -13.303 -15.914 1.00 53.97 106 ALA A C 1
ATOM 835 O O . ALA A 1 106 ? 15.900 -13.722 -16.842 1.00 53.97 106 ALA A O 1
ATOM 836 N N . ASP A 1 107 ? 15.110 -12.002 -15.622 1.00 56.50 107 ASP A N 1
ATOM 837 C CA . ASP A 1 107 ? 15.814 -10.953 -16.370 1.00 56.50 107 ASP A CA 1
ATOM 838 C C . ASP A 1 107 ? 17.337 -11.078 -16.201 1.00 56.50 107 ASP A C 1
ATOM 840 O O . ASP A 1 107 ? 18.082 -11.038 -17.181 1.00 56.50 107 ASP A O 1
ATOM 844 N N . LYS A 1 108 ? 17.817 -11.342 -14.975 1.00 52.81 108 LYS A N 1
ATOM 845 C CA . LYS A 1 108 ? 19.249 -11.574 -14.702 1.00 52.81 108 LYS A CA 1
ATOM 846 C C . LYS A 1 108 ? 19.809 -12.792 -15.446 1.00 52.81 108 LYS A C 1
ATOM 848 O O . LYS A 1 108 ? 20.935 -12.736 -15.938 1.00 52.81 108 LYS A O 1
ATOM 853 N N . ILE A 1 109 ? 19.038 -13.878 -15.549 1.00 56.25 109 ILE A N 1
ATOM 854 C CA . ILE A 1 109 ? 19.437 -15.077 -16.309 1.00 56.25 109 ILE A CA 1
ATOM 855 C C . ILE A 1 109 ? 19.487 -14.768 -17.811 1.00 56.25 109 ILE A C 1
ATOM 857 O O . ILE A 1 109 ? 20.438 -15.163 -18.480 1.00 56.25 109 ILE A O 1
ATOM 861 N N . SER A 1 110 ? 18.513 -14.017 -18.328 1.00 52.91 110 SER A N 1
ATOM 862 C CA . SER A 1 110 ? 18.415 -13.686 -19.757 1.00 52.91 110 SER A CA 1
ATOM 863 C C . SER A 1 110 ? 19.501 -12.718 -20.241 1.00 52.91 110 SER A C 1
ATOM 865 O O . SER A 1 110 ? 19.875 -12.773 -21.404 1.00 52.91 110 SER A O 1
ATOM 867 N N . MET A 1 111 ? 20.037 -11.855 -19.370 1.00 52.38 111 MET A N 1
ATOM 868 C CA . MET A 1 111 ? 21.169 -10.966 -19.692 1.00 52.38 111 MET A CA 1
ATOM 869 C C . MET A 1 111 ? 22.548 -11.644 -19.577 1.00 52.38 111 MET A C 1
ATOM 871 O O . MET A 1 111 ? 23.560 -11.017 -19.883 1.00 52.38 111 MET A O 1
ATOM 875 N N . SER A 1 112 ? 22.599 -12.892 -19.101 1.00 54.97 112 SER A N 1
ATOM 876 C CA . SER A 1 112 ? 23.842 -13.644 -18.863 1.00 54.97 112 SER A CA 1
ATOM 877 C C . SER A 1 112 ? 24.116 -14.731 -19.918 1.00 54.97 112 SER A C 1
ATOM 879 O O . SER A 1 112 ? 25.078 -15.485 -19.767 1.00 54.97 112 SER A O 1
ATOM 881 N N . ILE A 1 113 ? 23.270 -14.831 -20.951 1.00 46.28 113 ILE A N 1
ATOM 882 C CA . ILE A 1 113 ? 23.371 -15.755 -22.097 1.00 46.28 113 ILE A CA 1
ATOM 883 C C . ILE A 1 113 ? 23.598 -14.922 -23.358 1.00 46.28 113 ILE A C 1
ATOM 885 O O . ILE A 1 113 ? 24.452 -15.329 -24.175 1.00 46.28 113 ILE A O 1
#